Protein AF-A0A497IGK5-F1 (afdb_monomer_lite)

Foldseek 3Di:
DDPPDDPDDQQWDQDPNFIWGWDDFDQDPVVLVVVQVVLVVVQWHWDWDQDPRHITIITTGGNPPD

pLDDT: mean 81.26, std 17.56, range [40.94, 95.56]

Radius of gyration: 13.01 Å; chains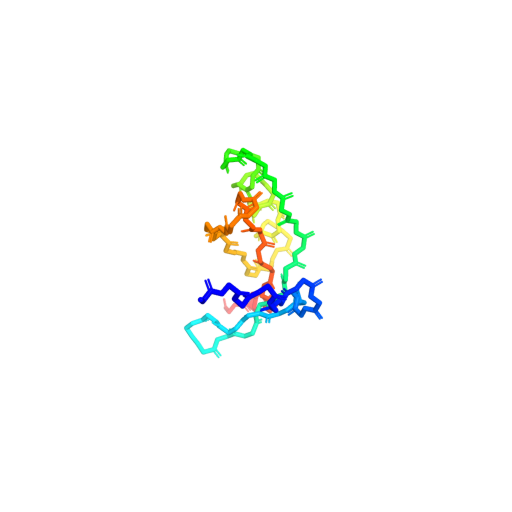: 1; bounding box: 24×27×45 Å

Structure (mmCIF, N/CA/C/O backbone):
data_AF-A0A497IGK5-F1
#
_entry.id   AF-A0A497IGK5-F1
#
loop_
_atom_site.group_PDB
_atom_site.id
_atom_site.type_symbol
_atom_site.label_atom_id
_atom_site.label_alt_id
_atom_site.label_comp_id
_atom_site.label_asym_id
_atom_site.label_entity_id
_atom_site.label_seq_id
_atom_site.pdbx_PDB_ins_code
_atom_site.Cartn_x
_atom_site.Cartn_y
_atom_site.Cartn_z
_atom_site.occupancy
_atom_site.B_iso_or_equiv
_atom_site.auth_seq_id
_atom_site.auth_comp_id
_atom_site.auth_asym_id
_atom_site.auth_atom_id
_atom_site.pdbx_PDB_model_num
ATOM 1 N N . MET A 1 1 ? -5.351 -18.984 -24.750 1.00 43.09 1 MET A N 1
ATOM 2 C CA . MET A 1 1 ? -5.561 -18.344 -23.430 1.00 43.09 1 MET A CA 1
ATOM 3 C C . MET A 1 1 ? -4.747 -17.061 -23.353 1.00 43.09 1 MET A C 1
ATOM 5 O O . MET A 1 1 ? -3.531 -17.145 -23.423 1.00 43.09 1 MET A O 1
ATOM 9 N N . LYS A 1 2 ? -5.383 -15.892 -23.236 1.00 43.06 2 LYS A N 1
ATOM 10 C CA . LYS A 1 2 ? -4.733 -14.647 -22.785 1.00 43.06 2 LYS A CA 1
ATOM 11 C C . LYS A 1 2 ? -5.831 -13.670 -22.376 1.00 43.06 2 LYS A C 1
ATOM 13 O O . LYS A 1 2 ? -6.302 -12.854 -23.159 1.00 43.06 2 LYS A O 1
ATOM 18 N N . VAL A 1 3 ? -6.320 -13.852 -21.154 1.00 40.94 3 VAL A N 1
ATOM 19 C CA . VAL A 1 3 ? -7.333 -12.977 -20.567 1.00 40.94 3 VAL A CA 1
ATOM 20 C C . VAL A 1 3 ? -6.614 -11.722 -20.072 1.00 40.94 3 VAL A C 1
ATOM 22 O O . VAL A 1 3 ? -6.228 -11.629 -18.914 1.00 40.94 3 VAL A O 1
ATOM 25 N N . PHE A 1 4 ? -6.408 -10.752 -20.962 1.00 44.84 4 PHE A N 1
ATOM 26 C CA . PHE A 1 4 ? -6.090 -9.376 -20.578 1.00 44.84 4 PHE A CA 1
ATOM 27 C C . PHE A 1 4 ? -7.385 -8.688 -20.122 1.00 44.84 4 PHE A C 1
ATOM 29 O O . PHE A 1 4 ? -7.948 -7.844 -20.810 1.00 44.84 4 PHE A O 1
ATOM 36 N N . ARG A 1 5 ? -7.909 -9.091 -18.963 1.00 41.19 5 ARG A N 1
ATOM 37 C CA . ARG A 1 5 ? -8.947 -8.346 -18.243 1.00 41.19 5 ARG A CA 1
ATOM 38 C C . ARG A 1 5 ? -8.477 -8.161 -16.814 1.00 41.19 5 ARG A C 1
ATOM 40 O O . ARG A 1 5 ? -8.442 -9.126 -16.062 1.00 41.19 5 ARG A O 1
ATOM 47 N N . ASN A 1 6 ? -8.083 -6.930 -16.486 1.00 42.66 6 ASN A N 1
ATOM 48 C CA . ASN A 1 6 ? -8.466 -6.208 -15.259 1.00 42.66 6 ASN A CA 1
ATOM 49 C C . ASN A 1 6 ? -7.528 -5.022 -14.984 1.00 42.66 6 ASN A C 1
ATOM 51 O O . ASN A 1 6 ? -7.021 -4.848 -13.881 1.00 42.66 6 ASN A O 1
ATOM 55 N N . MET A 1 7 ? -7.349 -4.152 -15.980 1.00 41.47 7 MET A N 1
ATOM 56 C CA . MET A 1 7 ? -6.658 -2.868 -15.814 1.00 41.47 7 MET A CA 1
ATOM 57 C C . MET A 1 7 ? -7.600 -1.740 -15.330 1.00 41.47 7 MET A C 1
ATOM 59 O O . MET A 1 7 ? -7.332 -0.576 -15.589 1.00 41.47 7 MET A O 1
ATOM 63 N N . GLN A 1 8 ? -8.719 -2.058 -14.652 1.00 44.06 8 GLN A N 1
ATOM 64 C CA . GLN A 1 8 ? -9.750 -1.063 -14.279 1.00 44.06 8 GLN A CA 1
ATOM 65 C C . GLN A 1 8 ? -10.469 -1.287 -12.924 1.00 44.06 8 GLN A C 1
ATOM 67 O O . GLN A 1 8 ? -11.568 -0.785 -12.733 1.00 44.06 8 GLN A O 1
ATOM 72 N N . ASN A 1 9 ? -9.892 -1.992 -11.937 1.00 44.88 9 ASN A N 1
ATOM 73 C CA . ASN A 1 9 ? -10.565 -2.143 -10.623 1.00 44.88 9 ASN A CA 1
ATOM 74 C C . ASN A 1 9 ? -9.637 -2.120 -9.395 1.00 44.88 9 ASN A C 1
ATOM 76 O O . ASN A 1 9 ? -9.940 -2.686 -8.346 1.00 44.88 9 ASN A O 1
ATOM 80 N N . ILE A 1 10 ? -8.488 -1.450 -9.493 1.00 57.44 10 ILE A N 1
ATOM 81 C CA . ILE A 1 10 ? -7.475 -1.438 -8.426 1.00 57.44 10 ILE A CA 1
ATOM 82 C C . ILE A 1 10 ? -7.747 -0.323 -7.406 1.00 57.44 10 ILE A C 1
ATOM 84 O O . ILE A 1 10 ? -6.872 0.448 -7.044 1.00 57.44 10 ILE A O 1
ATOM 88 N N . GLY A 1 11 ? -8.993 -0.175 -6.967 1.00 70.31 11 GLY A N 1
ATOM 89 C CA . GLY A 1 11 ? -9.318 0.810 -5.940 1.00 70.31 11 GLY A CA 1
ATOM 90 C C . GLY A 1 11 ? -9.099 0.243 -4.550 1.00 70.31 11 GLY A C 1
ATOM 91 O O . GLY A 1 11 ? -8.507 0.895 -3.698 1.00 70.31 11 GLY A O 1
ATOM 92 N N . THR A 1 12 ? -9.574 -0.983 -4.321 1.00 76.06 12 THR A N 1
ATOM 93 C CA . THR A 1 12 ? -9.716 -1.544 -2.977 1.00 76.06 12 THR A CA 1
ATOM 94 C C . THR A 1 12 ? -9.654 -3.069 -2.958 1.00 76.06 12 THR A C 1
ATOM 96 O O . THR A 1 12 ? -10.266 -3.721 -3.799 1.00 76.06 12 THR A O 1
ATOM 99 N N . ARG A 1 13 ? -8.962 -3.641 -1.968 1.00 82.50 13 ARG A N 1
ATOM 100 C CA . ARG A 1 13 ? -8.793 -5.077 -1.732 1.00 82.50 13 ARG A CA 1
ATOM 101 C C . ARG A 1 13 ? -9.186 -5.434 -0.300 1.00 82.50 13 ARG A C 1
ATOM 103 O O . ARG A 1 13 ? -8.828 -4.725 0.635 1.00 82.50 13 ARG A O 1
ATOM 110 N N . TRP A 1 14 ? -9.884 -6.552 -0.127 1.00 85.94 14 TRP A N 1
ATOM 111 C CA . TRP A 1 14 ? -10.144 -7.123 1.194 1.00 85.94 14 TRP A CA 1
ATOM 112 C C . TRP A 1 14 ? -8.929 -7.925 1.665 1.00 85.94 14 TRP A C 1
ATOM 114 O O . TRP A 1 14 ? -8.429 -8.791 0.946 1.00 85.94 14 TRP A O 1
ATOM 124 N N . ILE A 1 15 ? -8.432 -7.624 2.860 1.00 82.94 15 ILE A N 1
ATOM 125 C CA . ILE A 1 15 ? -7.262 -8.265 3.463 1.00 82.94 15 ILE A CA 1
ATOM 126 C C . ILE A 1 15 ? -7.625 -8.608 4.902 1.00 82.94 15 ILE A C 1
ATOM 128 O O . ILE A 1 15 ? -7.859 -7.713 5.707 1.00 82.94 15 ILE A O 1
ATOM 132 N N . LYS A 1 16 ? -7.662 -9.906 5.228 1.00 83.06 16 LYS A N 1
ATOM 133 C CA . LYS A 1 16 ? -7.987 -10.409 6.578 1.00 83.06 16 LYS A CA 1
ATOM 134 C C . LYS A 1 16 ? -9.279 -9.806 7.170 1.00 83.06 16 LYS A C 1
ATOM 136 O O . LYS A 1 16 ? -9.315 -9.461 8.343 1.00 83.06 16 LYS A O 1
ATOM 141 N N . GLY A 1 17 ? -10.323 -9.661 6.349 1.00 83.88 17 GLY 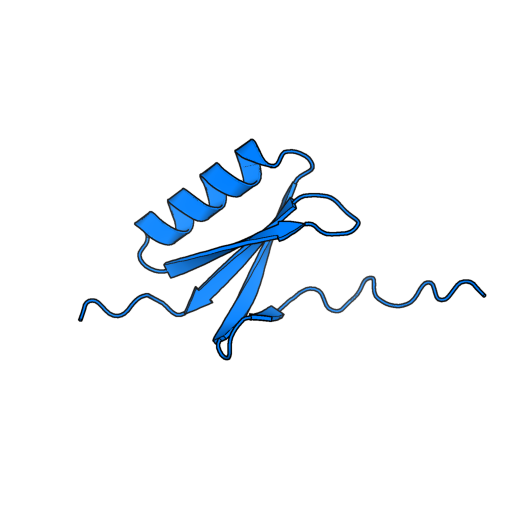A N 1
ATOM 142 C CA . GLY A 1 17 ? -11.620 -9.117 6.779 1.00 83.88 17 GLY A CA 1
ATOM 143 C C . GLY A 1 17 ? -11.708 -7.587 6.825 1.00 83.88 17 GLY A C 1
ATOM 144 O O . GLY A 1 17 ? -12.777 -7.053 7.093 1.00 83.88 17 GLY A O 1
ATOM 145 N N . GLU A 1 18 ? -10.633 -6.867 6.507 1.00 84.12 18 GLU A N 1
ATOM 146 C CA . GLU A 1 18 ? -10.628 -5.405 6.419 1.00 84.12 18 GLU A CA 1
ATOM 147 C C . GLU A 1 18 ? -10.548 -4.950 4.955 1.00 84.12 18 GLU A C 1
ATOM 149 O O . GLU A 1 18 ? -9.840 -5.547 4.138 1.00 84.12 18 GLU A O 1
ATOM 154 N N . ARG A 1 19 ? -11.254 -3.870 4.607 1.00 88.50 19 ARG A N 1
ATOM 155 C CA . ARG A 1 19 ? -11.184 -3.257 3.275 1.00 88.50 19 ARG A CA 1
ATOM 156 C C . ARG A 1 19 ? -10.030 -2.258 3.232 1.00 88.50 19 ARG A C 1
ATOM 158 O O . ARG A 1 19 ? -10.015 -1.291 3.987 1.00 88.50 19 ARG A O 1
ATOM 165 N N . PHE A 1 20 ? -9.098 -2.475 2.315 1.00 91.06 20 PHE A N 1
ATOM 166 C CA . PHE A 1 20 ? -7.979 -1.577 2.059 1.00 91.06 20 PHE A CA 1
ATOM 167 C C . PHE A 1 20 ? -8.098 -0.927 0.689 1.00 91.06 20 PHE A C 1
ATOM 169 O O . PHE A 1 20 ? -8.532 -1.582 -0.247 1.00 91.06 20 PHE A O 1
ATOM 176 N N . ARG A 1 21 ? -7.659 0.319 0.542 1.00 90.69 21 ARG A N 1
ATOM 177 C CA . ARG A 1 21 ? -7.574 1.086 -0.699 1.00 90.69 21 ARG A CA 1
ATOM 178 C C . ARG A 1 21 ? -6.140 1.125 -1.212 1.00 90.69 21 ARG A C 1
ATOM 180 O O . ARG A 1 21 ? -5.235 1.409 -0.441 1.00 90.69 21 ARG A O 1
ATOM 187 N N . LEU A 1 22 ? -5.917 0.874 -2.497 1.00 90.19 22 LEU A N 1
ATOM 188 C CA . LEU A 1 22 ? -4.600 1.074 -3.098 1.00 90.19 22 LEU A CA 1
ATOM 189 C C . LEU A 1 22 ? -4.314 2.578 -3.204 1.00 90.19 22 LEU A C 1
ATOM 191 O O . LEU A 1 22 ? -5.107 3.319 -3.783 1.00 90.19 22 LEU A O 1
ATOM 195 N N . LEU A 1 23 ? -3.185 3.019 -2.654 1.00 89.38 23 LEU A N 1
ATOM 196 C CA . LEU A 1 23 ? -2.743 4.415 -2.718 1.00 89.38 23 LEU A CA 1
ATOM 197 C C . LEU A 1 23 ? -1.533 4.625 -3.621 1.00 89.38 23 LEU A C 1
ATOM 199 O O . LEU A 1 23 ? -1.361 5.706 -4.174 1.00 89.38 23 LEU A O 1
ATOM 203 N N . PHE A 1 24 ? -0.669 3.622 -3.739 1.00 87.75 24 PHE A N 1
ATOM 204 C CA . PHE A 1 24 ? 0.575 3.750 -4.485 1.00 87.75 24 PHE A CA 1
ATOM 205 C C . PHE A 1 24 ? 1.017 2.398 -5.032 1.00 87.75 24 PHE A C 1
ATOM 207 O O . PHE A 1 24 ? 0.851 1.388 -4.356 1.00 87.75 24 PHE A O 1
ATOM 214 N N . VAL A 1 25 ? 1.617 2.383 -6.221 1.00 90.19 25 VAL A N 1
ATOM 215 C CA . VAL A 1 25 ? 2.353 1.236 -6.766 1.00 90.19 25 VAL A CA 1
ATOM 216 C C . VAL A 1 25 ? 3.708 1.747 -7.223 1.00 90.19 25 VAL A C 1
ATOM 218 O O . VAL A 1 25 ? 3.773 2.728 -7.961 1.00 90.19 25 VAL A O 1
ATOM 221 N N . GLY A 1 26 ? 4.776 1.099 -6.775 1.00 87.44 26 GLY A N 1
ATOM 222 C CA . GLY A 1 26 ? 6.139 1.419 -7.184 1.00 87.44 26 GLY A CA 1
ATOM 223 C C . GLY A 1 26 ? 6.926 0.163 -7.518 1.00 87.44 26 GLY A C 1
ATOM 224 O O . GLY A 1 26 ? 6.5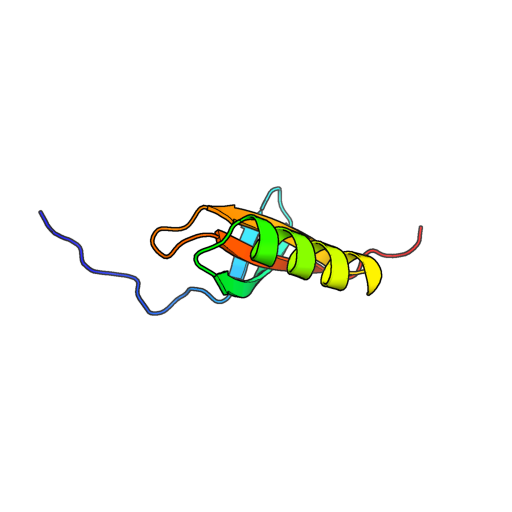95 -0.931 -7.072 1.00 87.44 26 GLY A O 1
ATOM 225 N N . THR A 1 27 ? 8.005 0.310 -8.275 1.00 87.06 27 THR A N 1
ATOM 226 C CA . THR A 1 27 ? 8.886 -0.813 -8.632 1.00 87.06 27 THR A CA 1
ATOM 227 C C . THR A 1 27 ? 9.794 -1.233 -7.473 1.00 87.06 27 THR A C 1
ATOM 229 O O . THR A 1 27 ? 10.254 -2.372 -7.426 1.00 87.06 27 THR A O 1
ATOM 232 N N . SER A 1 28 ? 10.015 -0.350 -6.491 1.00 93.38 28 SER A N 1
ATOM 233 C CA . SER A 1 28 ? 10.873 -0.606 -5.333 1.00 93.38 28 SER A CA 1
ATOM 234 C C . SER A 1 28 ? 10.080 -0.964 -4.080 1.00 93.38 28 SER A C 1
ATOM 236 O O . SER A 1 28 ? 9.303 -0.162 -3.553 1.00 93.38 28 SER A O 1
ATOM 238 N N . ARG A 1 29 ? 10.369 -2.146 -3.523 1.00 92.88 29 ARG A N 1
ATOM 239 C CA . ARG A 1 29 ? 9.823 -2.583 -2.232 1.00 92.88 29 ARG A CA 1
ATOM 240 C C . ARG A 1 29 ? 10.143 -1.596 -1.113 1.00 92.88 29 ARG A C 1
ATOM 242 O O . ARG A 1 29 ? 9.272 -1.267 -0.315 1.00 92.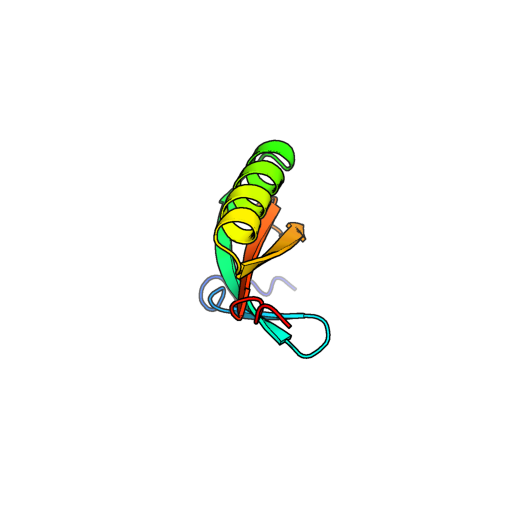88 29 ARG A O 1
ATOM 249 N N . ARG A 1 30 ? 11.379 -1.088 -1.085 1.00 94.62 30 ARG A N 1
ATOM 250 C CA . ARG A 1 30 ? 11.858 -0.163 -0.049 1.00 94.62 30 ARG A CA 1
ATOM 251 C C . ARG A 1 30 ? 11.085 1.156 -0.060 1.00 94.62 30 ARG A C 1
ATOM 253 O O . ARG A 1 30 ? 10.811 1.722 0.994 1.00 94.62 30 ARG A O 1
ATOM 260 N N . GLU A 1 31 ? 10.720 1.646 -1.242 1.00 93.56 31 GLU A N 1
ATOM 261 C CA . GLU A 1 31 ? 9.882 2.840 -1.374 1.00 93.56 31 GLU A CA 1
ATOM 262 C C . GLU A 1 31 ? 8.453 2.577 -0.876 1.00 93.56 31 GLU A C 1
ATOM 264 O O . GLU A 1 31 ? 7.903 3.371 -0.108 1.00 93.56 31 GLU A O 1
ATOM 269 N N . ALA A 1 32 ? 7.871 1.439 -1.265 1.00 93.56 32 ALA A N 1
ATOM 270 C CA . ALA A 1 32 ? 6.543 1.033 -0.818 1.00 93.56 32 ALA A CA 1
ATOM 271 C C . ALA A 1 32 ? 6.477 0.867 0.713 1.00 93.56 32 ALA A C 1
ATOM 273 O O . ALA A 1 32 ? 5.519 1.312 1.346 1.00 93.56 32 ALA A O 1
ATOM 274 N N . GLU A 1 33 ? 7.514 0.293 1.325 1.00 95.12 33 GLU A N 1
ATOM 275 C CA . GLU A 1 33 ? 7.634 0.151 2.780 1.00 95.12 33 GLU A CA 1
ATOM 276 C C . GLU A 1 33 ? 7.698 1.507 3.491 1.00 95.12 33 GLU A C 1
ATOM 278 O O . GLU A 1 33 ? 6.925 1.720 4.428 1.00 95.12 33 GLU A O 1
ATOM 283 N N . ARG A 1 34 ? 8.509 2.457 3.001 1.00 95.56 34 ARG A N 1
ATOM 284 C CA . ARG A 1 34 ? 8.553 3.831 3.540 1.00 95.56 34 ARG A CA 1
ATOM 285 C C . ARG A 1 34 ? 7.193 4.526 3.459 1.00 95.56 34 ARG A C 1
ATOM 287 O O . ARG A 1 34 ? 6.753 5.146 4.423 1.00 95.56 34 ARG A O 1
ATOM 294 N N . LYS A 1 35 ? 6.485 4.400 2.333 1.00 94.19 35 LYS A N 1
ATOM 295 C CA . LYS A 1 35 ? 5.141 4.983 2.175 1.00 94.19 35 LYS A CA 1
ATOM 296 C C . LYS A 1 35 ? 4.124 4.342 3.116 1.00 94.19 35 LYS A C 1
ATOM 298 O O . LYS A 1 35 ? 3.338 5.052 3.741 1.00 94.19 35 LYS A O 1
ATOM 303 N N . ALA A 1 36 ? 4.158 3.019 3.261 1.00 94.12 36 ALA A N 1
ATOM 304 C CA . ALA A 1 36 ? 3.303 2.315 4.210 1.00 94.12 36 ALA A CA 1
ATOM 305 C C . ALA A 1 36 ? 3.577 2.751 5.657 1.00 94.12 36 ALA A C 1
ATOM 307 O O . ALA A 1 36 ? 2.639 2.918 6.433 1.00 94.12 36 ALA A O 1
ATOM 308 N N . GLU A 1 37 ? 4.838 2.970 6.021 1.00 95.56 37 GLU A N 1
ATOM 309 C CA . GLU A 1 37 ? 5.223 3.503 7.327 1.00 95.56 37 GLU A CA 1
ATOM 310 C C . GLU A 1 37 ? 4.670 4.915 7.560 1.00 95.56 37 GLU A C 1
ATOM 312 O O . GLU A 1 37 ? 4.042 5.156 8.587 1.00 95.56 37 GLU A O 1
ATOM 317 N N . MET A 1 38 ? 4.780 5.822 6.584 1.00 94.75 38 MET A N 1
ATOM 318 C CA . MET A 1 38 ? 4.187 7.164 6.683 1.00 94.75 38 MET A CA 1
ATOM 319 C C . MET A 1 38 ? 2.670 7.119 6.917 1.00 94.75 38 MET A C 1
ATOM 321 O O . MET A 1 38 ? 2.144 7.879 7.731 1.00 94.75 38 MET A O 1
ATOM 325 N N . ILE A 1 39 ? 1.958 6.218 6.234 1.00 92.88 39 ILE A N 1
ATOM 326 C CA . ILE A 1 39 ? 0.510 6.017 6.410 1.00 92.88 39 ILE A CA 1
ATOM 327 C C . ILE A 1 39 ? 0.206 5.484 7.820 1.00 92.88 39 ILE A C 1
ATOM 329 O O . ILE A 1 39 ? -0.708 5.975 8.488 1.00 92.88 39 ILE A O 1
ATOM 333 N N . ARG A 1 40 ? 1.010 4.537 8.320 1.00 93.25 40 ARG A N 1
ATOM 334 C CA . ARG A 1 40 ? 0.892 4.024 9.697 1.00 93.25 40 ARG A CA 1
ATOM 335 C C . ARG A 1 40 ? 1.141 5.103 10.742 1.00 93.25 40 ARG A C 1
ATOM 337 O O . ARG A 1 40 ? 0.380 5.182 11.703 1.00 93.25 40 ARG A O 1
ATOM 344 N N . ASN A 1 41 ? 2.125 5.972 10.525 1.00 93.81 41 ASN A N 1
ATOM 345 C CA . ASN A 1 41 ? 2.441 7.088 11.421 1.00 93.81 41 ASN A CA 1
ATOM 346 C C . ASN A 1 41 ? 1.318 8.136 11.464 1.00 93.81 41 ASN A C 1
ATOM 348 O O . ASN A 1 41 ? 1.097 8.762 12.496 1.00 93.81 41 ASN A O 1
ATOM 352 N N . ARG A 1 42 ? 0.536 8.269 10.384 1.00 91.19 42 ARG A N 1
ATOM 353 C CA . ARG A 1 42 ? -0.709 9.065 10.356 1.00 91.19 42 ARG A CA 1
ATOM 354 C C . ARG A 1 42 ? -1.884 8.389 11.076 1.00 91.19 42 ARG A C 1
ATOM 356 O O . ARG A 1 42 ? -2.974 8.956 11.145 1.00 91.19 42 ARG A O 1
ATOM 363 N N . GLY A 1 43 ? -1.675 7.187 11.613 1.00 91.75 43 GLY A N 1
ATOM 364 C CA . GLY A 1 43 ? -2.671 6.425 12.353 1.00 91.75 43 GLY A CA 1
ATOM 365 C C . GLY A 1 43 ? -3.592 5.584 11.474 1.00 91.75 43 GLY A C 1
ATOM 366 O O . GLY 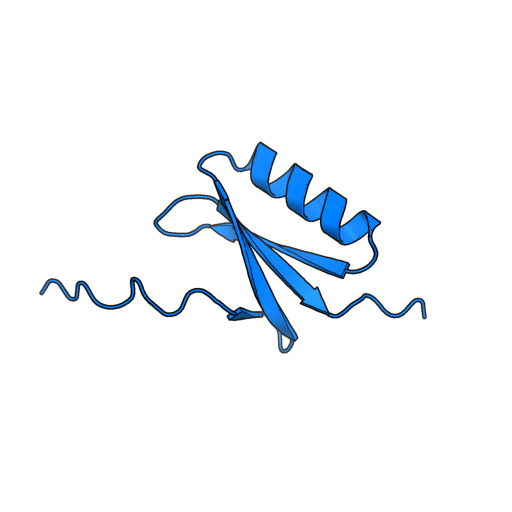A 1 43 ? -4.676 5.236 11.927 1.00 91.75 43 GLY A O 1
ATOM 367 N N . TYR A 1 44 ? -3.207 5.250 10.242 1.00 91.25 44 TYR A N 1
ATOM 368 C CA . TYR A 1 44 ? -3.977 4.356 9.369 1.00 91.25 44 TYR A CA 1
ATOM 369 C C . TYR A 1 44 ? -3.364 2.956 9.310 1.00 91.25 44 TYR A C 1
ATOM 371 O O . TYR A 1 44 ? -2.177 2.753 9.565 1.00 91.25 44 TYR A O 1
ATOM 379 N N . HIS A 1 45 ? -4.166 1.954 8.964 1.00 91.56 45 HIS A N 1
ATOM 380 C CA . HIS A 1 45 ? -3.630 0.636 8.638 1.00 91.56 45 HIS A CA 1
ATOM 381 C C . HIS A 1 45 ? -2.933 0.722 7.277 1.00 91.56 45 HIS A C 1
ATOM 383 O O . HIS A 1 45 ? -3.461 1.332 6.357 1.00 91.56 45 HIS A O 1
ATOM 389 N N . ALA A 1 46 ? -1.760 0.106 7.118 1.00 92.94 46 ALA A N 1
ATOM 390 C CA . ALA A 1 46 ? -1.111 0.033 5.810 1.00 92.94 46 ALA A CA 1
ATOM 391 C C . ALA A 1 46 ? -0.472 -1.331 5.555 1.00 92.94 46 ALA A C 1
ATOM 393 O O . ALA A 1 46 ? 0.198 -1.893 6.434 1.00 92.94 46 ALA A O 1
ATOM 394 N N . ARG A 1 47 ? -0.633 -1.849 4.338 1.00 92.69 47 ARG A N 1
ATOM 395 C CA . ARG A 1 47 ? -0.065 -3.118 3.867 1.00 92.69 47 ARG A CA 1
ATOM 396 C C . ARG A 1 47 ? 0.718 -2.890 2.580 1.00 92.69 47 ARG A C 1
ATOM 398 O O . ARG A 1 47 ? 0.275 -2.149 1.713 1.00 92.69 47 ARG A O 1
ATOM 405 N N . VAL A 1 48 ? 1.860 -3.557 2.468 1.00 93.38 48 VAL A N 1
ATOM 406 C CA . VAL A 1 48 ? 2.627 -3.645 1.223 1.00 93.38 48 VAL A CA 1
ATOM 407 C C . VAL A 1 48 ? 2.357 -5.020 0.630 1.00 93.38 48 VAL A C 1
ATOM 409 O O . VAL A 1 48 ? 2.427 -6.015 1.352 1.00 93.38 48 VAL A O 1
ATOM 412 N N . ILE A 1 49 ? 1.984 -5.072 -0.643 1.00 90.62 49 ILE A N 1
ATOM 413 C CA . ILE A 1 49 ? 1.598 -6.303 -1.337 1.00 90.62 49 ILE A CA 1
ATOM 414 C C . ILE A 1 49 ? 2.297 -6.327 -2.687 1.00 90.62 49 ILE A C 1
ATOM 416 O O . ILE A 1 49 ? 2.305 -5.318 -3.390 1.00 90.62 49 ILE A O 1
ATOM 420 N N . ASP A 1 50 ? 2.851 -7.478 -3.044 1.00 89.94 50 ASP A N 1
ATOM 421 C CA . ASP A 1 50 ? 3.394 -7.704 -4.377 1.00 89.94 50 ASP A CA 1
ATOM 422 C C . ASP A 1 50 ? 2.265 -7.773 -5.421 1.00 89.94 50 ASP A C 1
ATOM 424 O O . ASP A 1 50 ? 1.205 -8.371 -5.198 1.00 89.94 50 ASP A O 1
ATOM 428 N N . THR A 1 51 ? 2.458 -7.105 -6.547 1.00 84.75 51 THR A N 1
ATOM 429 C CA . THR A 1 51 ? 1.492 -6.969 -7.638 1.00 84.75 51 THR A CA 1
ATOM 430 C C . THR A 1 51 ? 2.199 -7.178 -8.970 1.00 84.75 51 THR A C 1
ATOM 432 O O . THR A 1 51 ? 3.409 -7.016 -9.076 1.00 84.75 51 THR A O 1
ATOM 435 N N . ALA A 1 52 ? 1.438 -7.442 -10.034 1.00 84.69 52 ALA A N 1
ATOM 436 C CA . ALA A 1 52 ? 2.006 -7.592 -11.376 1.00 84.69 52 ALA A CA 1
ATOM 437 C C . ALA A 1 52 ? 2.791 -6.354 -11.871 1.00 84.69 52 ALA A C 1
ATOM 439 O O . ALA A 1 52 ? 3.603 -6.476 -12.780 1.00 84.69 52 ALA A O 1
ATOM 440 N N . ALA A 1 53 ? 2.552 -5.176 -11.282 1.00 81.81 53 ALA A N 1
ATOM 441 C CA . ALA A 1 53 ? 3.223 -3.921 -11.620 1.00 81.81 53 ALA A CA 1
ATOM 442 C C . ALA A 1 53 ? 4.317 -3.512 -10.605 1.00 81.81 53 ALA A C 1
ATOM 444 O O . ALA A 1 53 ? 4.858 -2.412 -10.701 1.00 81.81 53 ALA A O 1
ATOM 445 N N . GLY A 1 54 ? 4.634 -4.364 -9.623 1.00 90.06 54 GLY A N 1
ATOM 446 C CA . GLY A 1 54 ? 5.574 -4.082 -8.535 1.00 90.06 54 GLY A CA 1
ATOM 447 C C . GLY A 1 54 ? 4.898 -4.082 -7.163 1.00 90.06 54 GLY A C 1
ATOM 448 O O . GLY A 1 54 ? 3.946 -4.815 -6.917 1.00 90.06 54 GLY A O 1
ATOM 449 N N . TRP A 1 55 ? 5.348 -3.230 -6.251 1.00 92.94 55 TRP A N 1
ATOM 450 C CA . TRP A 1 55 ? 4.912 -3.208 -4.856 1.00 92.94 55 TRP A CA 1
ATOM 451 C C . TRP A 1 55 ? 3.806 -2.178 -4.620 1.00 92.94 55 TRP A C 1
ATOM 453 O O . TRP A 1 55 ? 4.027 -0.967 -4.690 1.00 92.94 55 TRP A O 1
ATOM 463 N N . GL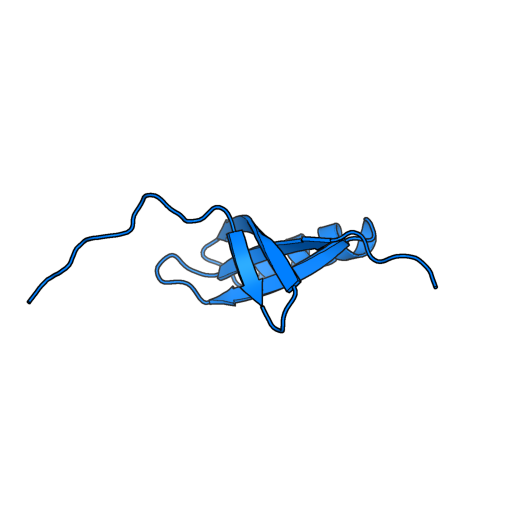Y A 1 56 ? 2.606 -2.668 -4.311 1.00 92.38 56 GLY A N 1
ATOM 464 C CA . GLY A 1 56 ? 1.433 -1.859 -3.995 1.00 92.38 56 GLY A CA 1
ATOM 465 C C . GLY A 1 56 ? 1.321 -1.539 -2.504 1.00 92.38 56 GLY A C 1
ATOM 466 O O . GLY A 1 56 ? 1.461 -2.422 -1.657 1.00 92.38 56 GLY A O 1
ATOM 467 N N . VAL A 1 57 ? 1.009 -0.287 -2.181 1.00 93.12 57 VAL A N 1
ATOM 468 C CA . VAL A 1 57 ? 0.744 0.207 -0.827 1.00 93.12 57 VAL A CA 1
ATOM 469 C C . VAL A 1 57 ? -0.749 0.426 -0.657 1.00 93.12 57 VAL A C 1
ATOM 471 O O . VAL A 1 57 ? -1.358 1.272 -1.312 1.00 93.12 57 VAL A O 1
ATOM 474 N N . TYR A 1 58 ? -1.320 -0.339 0.258 1.00 93.12 58 TYR A N 1
ATOM 475 C CA . TYR A 1 58 ? -2.738 -0.384 0.551 1.00 93.12 58 TYR A CA 1
ATOM 476 C C . TYR A 1 58 ? -3.006 0.268 1.908 1.00 93.12 58 TYR A C 1
ATOM 478 O O . TYR A 1 58 ? -2.427 -0.158 2.903 1.00 93.12 58 TYR A O 1
ATOM 486 N N . GLU A 1 59 ? -3.890 1.259 1.958 1.00 92.19 59 GLU A N 1
ATOM 487 C CA . GLU A 1 59 ? -4.363 1.943 3.165 1.00 92.19 59 GLU A CA 1
ATOM 488 C C . GLU A 1 59 ? -5.685 1.339 3.642 1.00 92.19 59 GLU A C 1
ATOM 490 O O . GLU A 1 59 ? -6.623 1.190 2.870 1.00 92.19 59 GLU A O 1
ATOM 495 N N . GLY A 1 60 ? -5.770 0.974 4.912 1.00 91.31 60 GLY A N 1
ATOM 496 C CA . GLY A 1 60 ? -6.989 0.502 5.555 1.00 91.31 60 GLY A CA 1
ATOM 497 C C . GLY A 1 60 ? -7.601 1.576 6.445 1.00 91.31 60 GLY A C 1
ATOM 498 O O . GLY A 1 60 ? -7.179 2.731 6.458 1.00 91.31 60 GLY A O 1
ATOM 499 N N . GLY A 1 61 ? -8.592 1.172 7.236 1.00 87.19 61 GLY A N 1
ATOM 500 C CA . GLY A 1 61 ? -9.235 2.060 8.198 1.00 87.19 61 GLY A CA 1
ATOM 501 C C . GLY A 1 61 ? -8.248 2.729 9.163 1.00 87.19 61 GLY A C 1
ATOM 502 O O . GLY A 1 61 ? -7.131 2.258 9.406 1.00 87.19 61 GLY A O 1
ATOM 503 N N . LYS A 1 62 ? -8.684 3.852 9.739 1.00 84.94 62 LYS A N 1
ATOM 504 C CA . LYS A 1 62 ? -7.941 4.540 10.795 1.00 84.94 62 LYS A CA 1
ATOM 505 C C . LYS A 1 62 ? -7.839 3.617 12.011 1.00 84.94 62 LYS A C 1
ATOM 507 O O . LYS A 1 62 ? -8.853 3.116 12.499 1.00 84.94 62 LYS A O 1
ATOM 512 N N . ARG A 1 63 ? -6.623 3.409 12.512 1.00 78.81 63 ARG A N 1
ATOM 513 C CA . ARG A 1 63 ? -6.360 2.678 13.750 1.00 78.81 63 ARG A CA 1
ATOM 514 C C . ARG A 1 63 ? -6.999 3.473 14.883 1.00 78.81 63 ARG A C 1
ATOM 516 O O . ARG A 1 63 ? -6.489 4.524 15.272 1.00 78.81 63 ARG A O 1
ATOM 523 N N . LYS A 1 64 ? -8.144 3.012 15.390 1.00 67.38 64 LYS A N 1
ATOM 524 C CA . LYS A 1 64 ? -8.726 3.582 16.608 1.00 67.38 64 LYS A CA 1
ATOM 525 C C . LYS A 1 64 ? -7.688 3.387 17.717 1.00 67.38 64 LYS A C 1
ATOM 527 O O . LYS A 1 64 ? -7.307 2.248 17.986 1.00 67.38 64 LYS A O 1
ATOM 532 N N . LYS A 1 65 ? -7.178 4.486 18.292 1.00 58.31 65 LYS A N 1
ATOM 533 C CA . LYS A 1 65 ? -6.446 4.434 19.566 1.00 58.31 65 LYS A CA 1
ATOM 534 C C . LYS A 1 65 ? -7.409 3.775 20.548 1.00 58.31 65 LYS A C 1
ATOM 536 O O . LYS A 1 65 ? -8.482 4.319 20.791 1.00 58.31 65 LYS A O 1
ATOM 541 N N . ARG A 1 66 ? -7.077 2.558 20.952 1.00 52.78 66 ARG A N 1
ATOM 542 C CA . ARG A 1 66 ? -7.802 1.812 21.964 1.00 52.78 66 ARG A CA 1
ATOM 543 C C . ARG A 1 66 ? -7.103 2.043 23.290 1.00 52.78 66 ARG A C 1
ATOM 545 O O . ARG A 1 66 ? -5.856 2.163 23.238 1.00 52.78 66 ARG A O 1
#

Sequence (66 aa):
MKVFRNMQNIGTRWIKGERFRLLFVGTSRREAERKAEMIRNRGYHARVIDTAAGWGVYEGGKRKKR

Secondary structure (DSSP, 8-state):
------SS-TTEEEETTEEEEEEEEES-HHHHHHHHHHHHHTTEEEEEEEETTEEEEEEEEE----